Protein AF-A0AAI8QHI7-F1 (afdb_monomer)

Radius of gyration: 14.54 Å; Cα contacts (8 Å, |Δi|>4): 250; chains: 1; bounding box: 37×30×43 Å

InterPro domains:
  IPR011101 Protein of unknown function DUF5131 [PF07505] (3-101)

Solvent-accessible surface area (backbone atoms only — not comparable to full-atom values): 6824 Å² total; per-residue (Å²): 135,79,80,47,78,49,73,46,69,24,41,40,51,74,38,43,73,63,50,51,60,58,48,53,58,54,35,74,74,37,88,56,42,46,34,35,43,31,26,51,40,32,65,58,67,64,85,51,84,95,50,51,87,75,41,43,31,40,35,40,24,25,31,72,40,82,102,42,37,87,76,26,60,55,23,46,39,66,38,53,51,50,44,49,50,56,24,62,77,64,73,27,29,41,23,47,72,48,56,45,45,26,64,44,81,52,89,88,46,65,59,70,61,46,72,67,31,73,45,68,62,86,133

Nearest PDB structures (foldseek):
  3ct7-assembly1_A  TM=4.605E-01  e=3.997E-02  unclassified
  7b1w-assembly2_H  TM=4.456E-01  e=5.487E-02  Chlamydomonas reinhardtii
  6whj-assembly2_C  TM=5.604E-01  e=2.850E-01  Giardia lamblia ATCC 50803
  6whj-assembly1_B  TM=5.546E-01  e=5.040E-01  Giardia lamblia ATCC 50803
  2fli-assembly1_D  TM=4.072E-01  e=3.912E-01  Streptococcus pyogenes

Foldseek 3Di:
DDAAEDEDEDQDQVSLVPPLVVLLVVCVVDVSYAYEYENPAHQDAYDCPVRLLSHQEYEYEFAADPPDLPPGREDELVSLQNVVVSCVVNVHQYAYDYRHSHYHYDPPHPVVCNVPRHGDGDD

Secondary structure (DSSP, 8-state):
---EEEEEE-SSHHHHHHHHHHHHHHHTT-TTEEEEEEETT--S----TTTGGG-SEEEEE----TT-GGGSPPEEHHHHHHHHHHHHHHT--EEEEE--SSEE--TTS-HHHHHH-B-----

Mean predicted aligned error: 3.14 Å

Organism: NCBI:txid537971

Sequence (123 aa):
MLHIWFGVTAENQQCVDKRIPYLINLKNISSAITIFVSIEPMLENMDLSDYIDKLDWVIVGGEKIPNNKKKARQIKSEWVDNIHYQCQKNGVPFFFKQWGSRPSLNLNSDISAIETCKEFPNE

Structure (mmCIF, N/CA/C/O backbone):
data_AF-A0AAI8QHI7-F1
#
_entry.id   AF-A0AAI8QHI7-F1
#
loop_
_atom_site.group_PDB
_atom_site.id
_atom_site.type_symbol
_atom_site.label_atom_id
_atom_site.label_alt_id
_atom_site.label_comp_id
_atom_site.label_asym_id
_atom_site.label_entity_id
_atom_site.label_seq_id
_atom_site.pdbx_PDB_ins_code
_atom_site.Cartn_x
_atom_site.Cartn_y
_atom_site.Cartn_z
_atom_site.occupancy
_atom_site.B_iso_or_equiv
_atom_site.auth_seq_id
_atom_site.auth_comp_id
_atom_site.auth_asym_id
_atom_site.auth_atom_id
_atom_site.pdbx_PDB_model_num
ATOM 1 N N . MET A 1 1 ? -0.182 0.208 26.745 1.00 62.66 1 MET A N 1
ATOM 2 C CA . MET A 1 1 ? -0.981 -0.827 26.058 1.00 62.66 1 MET A CA 1
ATOM 3 C C . MET A 1 1 ? -0.059 -1.604 25.139 1.00 62.66 1 MET A C 1
ATOM 5 O O . MET A 1 1 ? 0.970 -1.067 24.753 1.00 62.66 1 MET A O 1
ATOM 9 N N . LEU A 1 2 ? -0.355 -2.875 24.873 1.00 75.31 2 LEU A N 1
ATOM 10 C CA . LEU A 1 2 ? 0.421 -3.680 23.930 1.00 75.31 2 LEU A CA 1
ATOM 11 C C . LEU A 1 2 ? -0.145 -3.441 22.526 1.00 75.31 2 LEU A C 1
ATOM 13 O O . LEU A 1 2 ? -1.306 -3.762 22.299 1.00 75.31 2 LEU A O 1
ATOM 17 N N . HIS A 1 3 ? 0.664 -2.894 21.620 1.00 80.50 3 HIS A N 1
ATOM 18 C CA . HIS A 1 3 ? 0.305 -2.710 20.213 1.00 80.50 3 HIS A CA 1
ATOM 19 C C . HIS A 1 3 ? 1.044 -3.773 19.401 1.00 80.50 3 HIS A C 1
ATOM 21 O O . HIS A 1 3 ? 2.274 -3.747 19.323 1.00 80.50 3 HIS A O 1
ATOM 27 N N . ILE A 1 4 ? 0.314 -4.744 18.846 1.00 92.38 4 ILE A N 1
ATOM 28 C CA . ILE A 1 4 ? 0.897 -5.807 18.015 1.00 92.38 4 ILE A CA 1
ATOM 29 C C . ILE A 1 4 ? 0.502 -5.560 16.568 1.00 92.38 4 ILE A C 1
ATOM 31 O O . ILE A 1 4 ? -0.671 -5.368 16.262 1.00 92.38 4 ILE A O 1
ATOM 35 N N . TRP A 1 5 ? 1.495 -5.589 15.688 1.00 95.62 5 TRP A N 1
ATOM 36 C CA . TRP A 1 5 ? 1.326 -5.305 14.273 1.00 95.62 5 TRP A CA 1
ATOM 37 C C . TRP A 1 5 ? 1.614 -6.577 13.485 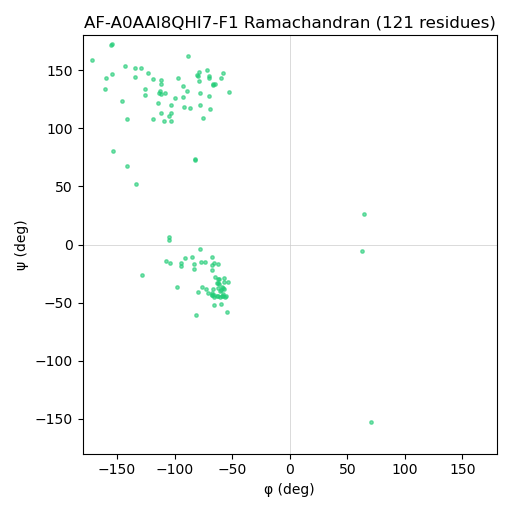1.00 95.62 5 TRP A C 1
ATOM 39 O O . TRP A 1 5 ? 2.714 -7.126 13.571 1.00 95.62 5 TRP A O 1
ATOM 49 N N . PHE A 1 6 ? 0.637 -7.041 12.711 1.00 97.62 6 PHE A N 1
ATOM 50 C CA . PHE A 1 6 ? 0.807 -8.170 11.803 1.00 97.62 6 PHE A CA 1
ATOM 51 C C . PHE A 1 6 ? 0.680 -7.703 10.362 1.00 97.62 6 PHE A C 1
ATOM 53 O O . PHE A 1 6 ? -0.283 -7.038 9.990 1.00 97.62 6 PHE A O 1
ATOM 60 N N . GLY A 1 7 ? 1.642 -8.092 9.533 1.00 97.94 7 GLY A N 1
ATOM 61 C CA . GLY A 1 7 ? 1.630 -7.748 8.124 1.00 97.94 7 GLY A CA 1
ATOM 62 C C . GLY A 1 7 ? 1.965 -8.921 7.231 1.00 97.94 7 GLY A C 1
ATOM 63 O O . GLY A 1 7 ? 2.700 -9.831 7.618 1.00 97.94 7 GLY A O 1
ATOM 64 N N . VAL A 1 8 ? 1.439 -8.872 6.011 1.00 98.44 8 VAL A N 1
ATOM 65 C CA . VAL A 1 8 ? 1.829 -9.773 4.925 1.00 98.44 8 VAL A CA 1
ATOM 66 C C . VAL A 1 8 ? 2.306 -8.962 3.738 1.00 98.44 8 VAL A C 1
ATOM 68 O O . VAL A 1 8 ? 1.805 -7.875 3.460 1.00 98.44 8 VAL A O 1
ATOM 71 N N . THR A 1 9 ? 3.253 -9.524 3.001 1.00 98.19 9 THR A N 1
ATOM 72 C CA . THR A 1 9 ? 3.555 -9.055 1.654 1.00 98.19 9 THR A CA 1
ATOM 73 C C . THR A 1 9 ? 2.528 -9.623 0.672 1.00 98.19 9 THR A C 1
ATOM 75 O O . THR A 1 9 ? 2.108 -10.771 0.841 1.00 98.19 9 THR A O 1
ATOM 78 N N . ALA A 1 10 ? 2.139 -8.874 -0.359 1.00 98.31 10 ALA A N 1
ATOM 79 C CA . ALA A 1 10 ? 1.325 -9.365 -1.471 1.00 98.31 10 ALA A CA 1
ATOM 80 C C . ALA A 1 10 ? 1.787 -8.763 -2.804 1.00 98.31 10 ALA A C 1
ATOM 82 O O . ALA A 1 10 ? 1.597 -7.587 -3.076 1.00 98.31 10 ALA A O 1
ATOM 83 N N . GLU A 1 11 ? 2.413 -9.577 -3.646 1.00 98.44 11 GLU A N 1
ATOM 84 C CA . GLU A 1 11 ? 3.011 -9.112 -4.899 1.00 98.44 11 GLU A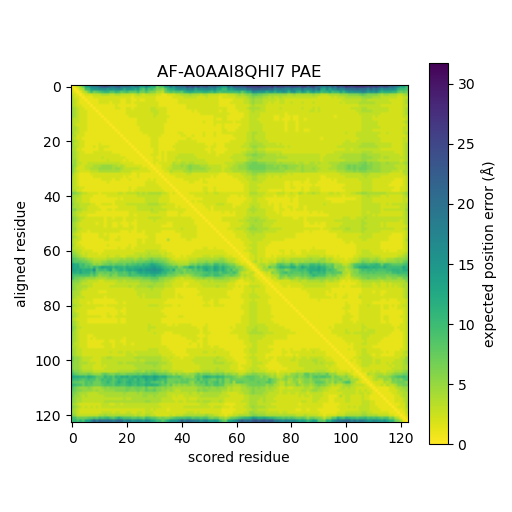 CA 1
ATOM 85 C C . GLU A 1 11 ? 1.998 -9.011 -6.056 1.00 98.44 11 GLU A C 1
ATOM 87 O O . GLU A 1 11 ? 2.253 -8.319 -7.044 1.00 98.44 11 GLU A O 1
ATOM 92 N N . ASN A 1 12 ? 0.871 -9.723 -5.944 1.00 98.75 12 ASN A N 1
ATOM 93 C CA . ASN A 1 12 ? -0.185 -9.867 -6.949 1.00 98.75 12 ASN A CA 1
ATOM 94 C C . ASN A 1 12 ? -1.547 -10.203 -6.304 1.00 98.75 12 ASN A C 1
ATOM 96 O O . ASN A 1 12 ? -1.605 -10.502 -5.105 1.00 98.75 12 ASN A O 1
ATOM 100 N N . GLN A 1 13 ? -2.626 -10.208 -7.096 1.00 98.75 13 GLN A N 1
ATOM 101 C CA . GLN A 1 13 ? -3.997 -10.452 -6.636 1.00 98.75 13 GLN A CA 1
ATOM 102 C C . GLN A 1 13 ? -4.136 -11.810 -5.947 1.00 98.75 13 GLN A C 1
ATOM 104 O O . GLN A 1 13 ? -4.705 -11.912 -4.866 1.00 98.75 13 GLN A O 1
ATOM 109 N N . GLN A 1 14 ? -3.517 -12.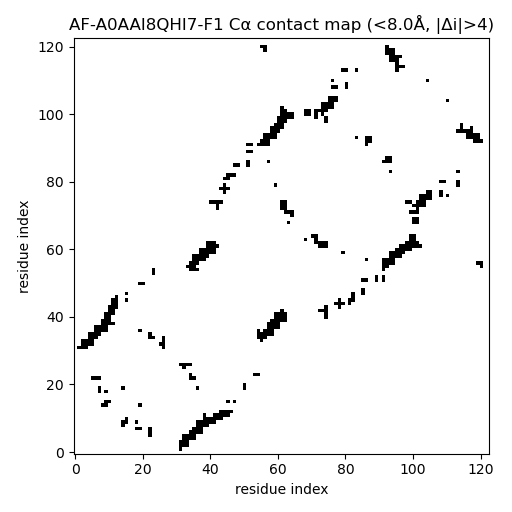856 -6.500 1.00 98.69 14 GLN A N 1
ATOM 110 C CA . GLN A 1 14 ? -3.538 -14.179 -5.874 1.00 98.69 14 GLN A CA 1
ATOM 111 C C . GLN A 1 14 ? -2.962 -14.146 -4.446 1.00 98.69 14 GLN A C 1
ATOM 113 O O . GLN A 1 14 ? -3.440 -14.858 -3.559 1.00 98.69 14 GLN A O 1
ATOM 118 N N . CYS A 1 15 ? -1.919 -13.347 -4.204 1.00 98.62 15 CYS A N 1
ATOM 119 C CA . CYS A 1 15 ? -1.353 -13.177 -2.870 1.00 98.62 15 CYS A CA 1
ATOM 120 C C . CYS A 1 15 ? -2.253 -12.336 -1.962 1.00 98.62 15 CYS A C 1
ATOM 122 O O . CYS A 1 15 ? -2.357 -12.681 -0.787 1.00 98.62 15 CYS A O 1
ATOM 124 N N . VAL A 1 16 ? -2.905 -11.292 -2.482 1.00 98.50 16 VAL A N 1
ATOM 125 C CA . VAL A 1 16 ? -3.930 -10.509 -1.766 1.00 98.50 16 VAL A CA 1
ATOM 126 C C . VAL A 1 16 ? -5.029 -11.442 -1.254 1.00 98.50 16 VAL A C 1
ATOM 128 O O . VAL A 1 16 ? -5.188 -11.588 -0.038 1.00 98.50 16 VAL A O 1
ATOM 131 N N . ASP A 1 17 ? -5.673 -12.172 -2.165 1.00 98.62 17 ASP A N 1
ATOM 132 C CA . ASP A 1 17 ? -6.827 -13.029 -1.871 1.00 98.62 17 ASP A CA 1
ATOM 133 C C . ASP A 1 17 ? -6.468 -14.169 -0.918 1.00 98.62 17 ASP A C 1
ATOM 135 O O . ASP A 1 17 ? -7.267 -14.602 -0.089 1.00 98.62 17 ASP A O 1
ATOM 139 N N . LYS A 1 18 ? -5.232 -14.669 -1.016 1.00 98.56 18 LYS A N 1
ATOM 140 C CA . LYS A 1 18 ? -4.751 -15.747 -0.155 1.00 98.56 18 LYS A CA 1
ATOM 141 C C . LYS A 1 18 ? -4.329 -15.257 1.227 1.00 98.56 18 LYS A C 1
ATOM 143 O O . LYS A 1 18 ? -4.531 -15.978 2.199 1.00 98.56 18 LYS A O 1
ATOM 148 N N . ARG A 1 19 ? -3.647 -14.111 1.330 1.00 98.62 19 ARG A N 1
ATOM 149 C CA . ARG A 1 19 ? -2.894 -13.738 2.543 1.00 98.62 19 ARG A CA 1
ATOM 150 C C . ARG A 1 19 ? -3.658 -12.787 3.459 1.00 98.62 19 ARG A C 1
ATOM 152 O O . ARG A 1 19 ? -3.567 -12.948 4.675 1.00 98.62 19 ARG A O 1
ATOM 159 N N . ILE A 1 20 ? -4.428 -11.846 2.912 1.00 98.56 20 ILE A N 1
ATOM 160 C CA . ILE A 1 20 ? -5.182 -10.878 3.722 1.00 98.56 20 ILE A CA 1
ATOM 161 C C . ILE A 1 20 ? -6.232 -11.549 4.630 1.00 98.56 20 ILE A C 1
ATOM 163 O O . ILE A 1 20 ? -6.324 -11.152 5.796 1.00 98.56 20 ILE A O 1
ATOM 167 N N . PRO A 1 21 ? -6.947 -12.617 4.213 1.00 98.50 21 PRO A N 1
ATOM 168 C CA . PRO A 1 21 ? -7.883 -13.305 5.106 1.00 98.50 21 PRO A CA 1
ATOM 169 C C . PRO A 1 21 ? -7.253 -13.832 6.404 1.00 98.50 21 PRO A C 1
ATOM 171 O O . PRO A 1 21 ? -7.905 -13.822 7.447 1.00 98.50 21 PRO A O 1
ATOM 174 N N . TYR A 1 22 ? -5.977 -14.239 6.389 1.00 98.00 22 TYR A N 1
ATOM 175 C CA . TYR A 1 22 ? -5.290 -14.651 7.619 1.00 98.00 22 TYR A CA 1
ATOM 176 C C . TYR A 1 22 ? -5.094 -13.484 8.590 1.00 98.00 22 TYR A C 1
ATOM 178 O O . TYR A 1 22 ? -5.265 -13.666 9.793 1.00 98.00 22 TYR A O 1
ATOM 186 N N . LEU A 1 23 ? -4.781 -12.286 8.087 1.00 97.69 23 LEU A N 1
ATOM 187 C CA . LEU A 1 23 ? -4.661 -11.088 8.918 1.00 97.69 23 LEU A CA 1
ATOM 188 C C . LEU A 1 23 ? -6.004 -10.692 9.532 1.00 97.69 23 LEU A C 1
ATOM 190 O O . LEU A 1 23 ? -6.073 -10.417 10.726 1.00 97.69 23 LEU A O 1
ATOM 194 N N . ILE A 1 24 ? -7.076 -10.728 8.741 1.00 97.75 24 ILE A N 1
ATOM 195 C CA . ILE A 1 24 ? -8.434 -10.443 9.223 1.00 97.75 24 ILE A CA 1
ATOM 196 C C . ILE A 1 24 ? -8.812 -11.414 10.349 1.00 97.75 24 ILE A C 1
ATOM 198 O O . ILE A 1 24 ? -9.307 -10.990 11.392 1.00 97.75 24 ILE A O 1
ATOM 202 N N . ASN A 1 25 ? -8.511 -12.707 10.187 1.00 97.31 25 ASN A N 1
ATOM 203 C CA . ASN A 1 25 ? -8.744 -13.699 11.236 1.00 97.31 25 ASN A CA 1
ATOM 204 C C . ASN A 1 25 ? -7.974 -13.379 12.524 1.00 97.31 25 ASN A C 1
ATOM 206 O O . ASN A 1 25 ? -8.532 -13.548 13.605 1.00 97.31 25 ASN A O 1
ATOM 210 N N . LEU A 1 26 ? -6.731 -12.893 12.428 1.00 94.69 26 LEU A N 1
ATOM 211 C CA . LEU A 1 26 ? -5.963 -12.452 13.597 1.00 94.69 26 LEU A CA 1
ATOM 212 C C . LEU A 1 26 ? -6.588 -11.216 14.252 1.00 94.69 26 LEU A C 1
ATOM 214 O O . LEU A 1 26 ? -6.753 -11.196 15.468 1.00 94.69 26 LEU A O 1
ATOM 218 N N . LYS A 1 27 ? -6.986 -10.212 13.466 1.00 94.44 27 LYS A N 1
ATOM 219 C CA . LYS A 1 27 ? -7.628 -8.991 13.977 1.00 94.44 27 LYS A CA 1
ATOM 220 C C . LYS A 1 27 ? -8.945 -9.274 14.699 1.00 94.44 27 LYS A C 1
ATOM 222 O O . LYS A 1 27 ? -9.242 -8.647 15.710 1.00 94.44 27 LYS A O 1
ATOM 227 N N . ASN A 1 28 ? -9.689 -10.283 14.251 1.00 95.44 28 ASN A N 1
ATOM 228 C CA . ASN A 1 28 ? -10.916 -10.726 14.916 1.00 95.44 28 ASN A CA 1
ATOM 229 C C . ASN A 1 28 ? -10.677 -11.327 16.317 1.00 95.44 28 ASN A C 1
ATOM 231 O O . ASN A 1 28 ? -11.627 -11.453 17.086 1.00 95.44 28 ASN A O 1
ATOM 235 N N . ILE A 1 29 ? -9.436 -11.687 16.670 1.00 95.12 29 ILE A N 1
ATOM 236 C CA . ILE A 1 29 ? -9.086 -12.171 18.016 1.00 95.12 29 ILE A CA 1
ATOM 237 C C . ILE A 1 29 ? -9.015 -11.006 19.011 1.00 95.12 29 ILE A C 1
ATOM 239 O O . ILE A 1 29 ? -9.375 -11.170 20.176 1.00 95.12 29 ILE A O 1
ATOM 243 N N . SER A 1 30 ? -8.526 -9.839 18.583 1.00 92.69 30 SER A N 1
ATOM 244 C CA . SER A 1 30 ? -8.368 -8.673 19.452 1.00 92.69 30 SER A CA 1
ATOM 245 C C . SER A 1 30 ? -8.265 -7.381 18.651 1.00 92.69 30 SER A C 1
ATOM 247 O O . SER A 1 30 ? -7.442 -7.269 17.747 1.00 92.69 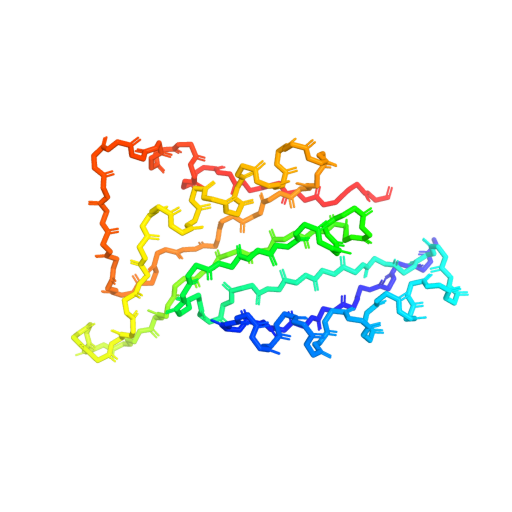30 SER A O 1
ATOM 249 N N . SER A 1 31 ? -9.008 -6.358 19.073 1.00 88.50 31 SER A N 1
ATOM 250 C CA . SER A 1 31 ? -8.931 -5.007 18.503 1.00 88.50 31 SER A CA 1
ATOM 251 C C . SER A 1 31 ? -7.602 -4.293 18.777 1.00 88.50 31 SER A C 1
ATOM 253 O O . SER A 1 31 ? -7.355 -3.246 18.196 1.00 88.50 31 SER A O 1
ATOM 255 N N . ALA A 1 32 ? -6.745 -4.834 19.653 1.00 92.25 32 ALA A N 1
ATOM 256 C CA . ALA A 1 32 ? -5.388 -4.323 19.877 1.00 92.25 32 ALA A CA 1
ATOM 257 C C . ALA A 1 32 ? -4.392 -4.742 18.774 1.00 92.25 32 ALA A C 1
ATOM 259 O O . ALA A 1 32 ? -3.216 -4.377 18.828 1.00 92.25 32 ALA A O 1
ATOM 260 N N . ILE A 1 33 ? -4.839 -5.559 17.814 1.00 95.06 33 ILE A N 1
ATOM 261 C CA . ILE A 1 33 ? -4.043 -6.000 16.673 1.00 95.06 33 ILE A CA 1
ATOM 262 C C . ILE A 1 33 ? -4.264 -5.044 15.500 1.00 95.06 33 ILE A C 1
ATOM 264 O O . ILE A 1 33 ? -5.363 -4.960 14.954 1.00 95.06 33 ILE A O 1
ATOM 268 N N . THR A 1 34 ? -3.184 -4.399 15.072 1.00 96.12 34 THR A N 1
ATOM 269 C CA . THR A 1 34 ? -3.118 -3.634 13.825 1.00 96.12 34 THR A CA 1
ATOM 270 C C . THR A 1 34 ? -2.693 -4.567 12.695 1.00 96.12 34 THR A C 1
ATOM 272 O O . THR A 1 34 ? -1.713 -5.308 12.836 1.00 96.12 34 THR A O 1
ATOM 275 N N . ILE A 1 35 ? -3.402 -4.540 11.565 1.00 97.88 35 ILE A N 1
ATOM 276 C CA . ILE A 1 35 ? -3.056 -5.339 10.387 1.00 97.88 35 ILE A CA 1
ATOM 277 C C . ILE A 1 35 ? -2.754 -4.486 9.166 1.00 97.88 35 ILE A C 1
ATOM 279 O O . ILE A 1 35 ? -3.420 -3.487 8.900 1.00 97.88 35 ILE A O 1
ATOM 283 N N . PHE A 1 36 ? -1.777 -4.926 8.379 1.00 98.44 36 PHE A N 1
ATOM 284 C CA . PHE A 1 36 ? -1.380 -4.222 7.168 1.00 98.44 36 PHE A CA 1
ATOM 285 C C . PHE A 1 36 ? -0.993 -5.158 6.030 1.00 98.44 36 PHE A C 1
ATOM 287 O O . PHE A 1 36 ? -0.521 -6.276 6.241 1.00 98.44 36 PHE A O 1
ATOM 294 N N . VAL A 1 37 ? -1.143 -4.678 4.799 1.00 98.75 37 VAL A N 1
ATOM 295 C CA . VAL A 1 37 ? -0.599 -5.351 3.616 1.00 98.75 37 VAL A CA 1
ATOM 296 C C . VAL A 1 37 ? 0.504 -4.501 3.002 1.00 98.75 37 VAL A C 1
ATOM 298 O O . VAL A 1 37 ? 0.349 -3.296 2.808 1.00 98.75 37 VAL A O 1
ATOM 301 N N . SER A 1 38 ? 1.633 -5.138 2.697 1.00 98.75 38 SER A N 1
ATOM 302 C CA . SER A 1 38 ? 2.705 -4.541 1.908 1.00 98.75 38 SER A CA 1
ATOM 303 C C . SER A 1 38 ? 2.674 -5.089 0.490 1.00 98.75 38 SER A C 1
ATOM 305 O O . SER A 1 38 ? 3.053 -6.231 0.230 1.00 98.75 38 SER A O 1
ATOM 307 N N . ILE A 1 39 ? 2.219 -4.267 -0.443 1.00 98.62 39 ILE A N 1
ATOM 308 C CA . ILE A 1 39 ? 2.210 -4.559 -1.869 1.00 98.62 39 ILE A CA 1
ATOM 309 C C . ILE A 1 39 ? 3.604 -4.256 -2.436 1.00 98.62 39 ILE A C 1
ATOM 311 O O . ILE A 1 39 ? 3.845 -3.228 -3.076 1.00 98.62 39 ILE A O 1
ATOM 315 N N . GLU A 1 40 ? 4.564 -5.128 -2.113 1.00 97.31 40 GLU A N 1
ATOM 316 C CA . GLU A 1 40 ? 5.984 -4.948 -2.420 1.00 97.31 40 GLU A CA 1
ATOM 317 C C . GLU A 1 40 ? 6.704 -6.280 -2.744 1.00 97.31 40 GLU A C 1
ATOM 319 O O . GLU A 1 40 ? 6.788 -7.147 -1.883 1.00 97.31 40 GLU A O 1
ATOM 324 N N . PRO A 1 41 ? 7.346 -6.419 -3.919 1.00 98.00 41 PRO A N 1
ATOM 325 C CA . PRO A 1 41 ? 7.193 -5.532 -5.060 1.00 98.00 41 PRO A CA 1
ATOM 326 C C . PRO A 1 41 ? 5.780 -5.652 -5.639 1.00 98.00 41 PRO A C 1
ATOM 328 O O . PRO A 1 41 ? 5.276 -6.758 -5.800 1.00 98.00 41 PRO A O 1
ATOM 331 N N . MET A 1 42 ? 5.162 -4.531 -6.000 1.00 98.56 42 MET A N 1
ATOM 332 C CA . MET A 1 42 ? 3.920 -4.531 -6.771 1.00 98.56 42 MET A CA 1
ATOM 333 C C . MET A 1 42 ? 4.199 -5.008 -8.200 1.00 98.56 42 MET A C 1
ATOM 335 O O . MET A 1 42 ? 4.963 -4.365 -8.926 1.00 98.56 42 MET A O 1
ATOM 339 N N . LEU A 1 43 ? 3.607 -6.137 -8.598 1.00 98.25 43 LEU A N 1
ATOM 340 C CA . LEU A 1 43 ? 3.862 -6.761 -9.905 1.00 98.25 43 LEU A CA 1
ATOM 341 C C . LEU A 1 43 ? 2.704 -6.630 -10.895 1.00 98.25 43 LEU A C 1
ATOM 343 O O . LEU A 1 43 ? 2.902 -6.867 -12.086 1.00 98.25 43 LEU A O 1
ATOM 347 N N . GLU A 1 44 ? 1.525 -6.249 -10.417 1.00 98.31 44 GLU A N 1
ATOM 348 C CA . GLU A 1 44 ? 0.316 -6.046 -11.214 1.00 98.31 44 GLU A CA 1
ATOM 349 C C . GLU A 1 44 ? -0.640 -5.070 -10.522 1.00 98.31 44 GLU A C 1
ATOM 351 O O . GLU A 1 44 ? -0.415 -4.688 -9.373 1.00 98.31 44 GLU A O 1
ATOM 356 N N . ASN A 1 45 ? -1.702 -4.672 -11.226 1.00 98.12 45 ASN A N 1
ATOM 3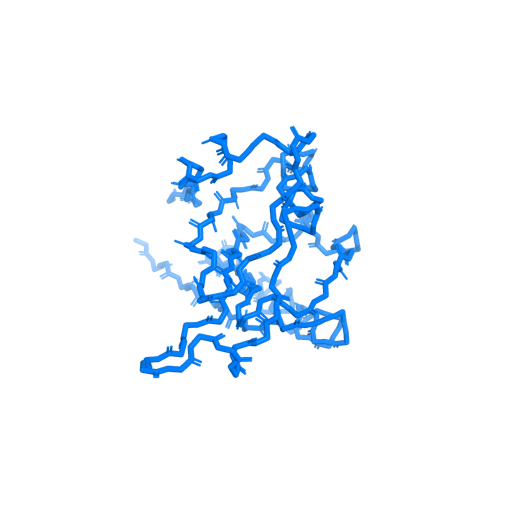57 C CA . ASN A 1 45 ? -2.818 -3.952 -10.619 1.00 98.12 45 ASN A CA 1
ATOM 358 C C . ASN A 1 45 ? -3.617 -4.886 -9.699 1.00 98.12 45 ASN A C 1
ATOM 360 O O . ASN A 1 45 ? -3.777 -6.054 -10.042 1.00 98.12 45 ASN A O 1
ATOM 364 N N . MET A 1 46 ? -4.147 -4.374 -8.587 1.00 98.19 46 MET A N 1
ATOM 365 C CA . MET A 1 46 ? -4.866 -5.181 -7.594 1.00 98.19 46 MET A CA 1
ATOM 366 C C . MET A 1 46 ? -6.163 -4.512 -7.146 1.00 98.19 46 MET A C 1
ATOM 368 O O . MET A 1 46 ? -6.232 -3.295 -6.991 1.00 98.19 46 MET A O 1
ATOM 372 N N . ASP A 1 47 ? -7.175 -5.332 -6.900 1.00 98.50 47 ASP A N 1
ATOM 373 C CA . ASP A 1 47 ? -8.441 -4.953 -6.292 1.00 98.50 47 ASP A CA 1
ATOM 374 C C . ASP A 1 47 ? -8.453 -5.413 -4.829 1.00 98.50 47 ASP A C 1
ATOM 376 O O . ASP A 1 47 ? -8.301 -6.598 -4.525 1.00 98.50 47 ASP A O 1
ATOM 380 N N . LEU A 1 48 ? -8.592 -4.459 -3.912 1.00 98.56 48 LEU A N 1
ATOM 381 C CA . LEU A 1 48 ? -8.692 -4.685 -2.474 1.00 98.56 48 LEU A CA 1
ATOM 382 C C . LEU A 1 48 ? -10.130 -4.513 -1.973 1.00 98.56 48 LEU A C 1
ATOM 384 O O . LEU A 1 48 ? -10.331 -4.545 -0.762 1.00 98.56 48 LEU A O 1
ATOM 388 N N . SER A 1 49 ? -11.123 -4.317 -2.848 1.00 97.75 49 SER A N 1
ATOM 389 C CA . SER A 1 49 ? -12.492 -3.935 -2.464 1.00 97.75 49 SER A CA 1
ATOM 390 C C . SER A 1 49 ? -13.132 -4.870 -1.430 1.00 97.75 49 SER A C 1
ATOM 392 O O . SER A 1 49 ? -13.864 -4.398 -0.565 1.00 97.75 49 SER A O 1
ATOM 394 N N . ASP A 1 50 ? -12.804 -6.164 -1.454 1.00 98.06 50 ASP A N 1
ATOM 395 C CA . ASP A 1 50 ? -13.331 -7.160 -0.506 1.00 98.06 50 ASP A CA 1
ATOM 396 C C . ASP A 1 50 ? -12.678 -7.106 0.896 1.00 98.06 50 ASP A C 1
ATOM 398 O O . ASP A 1 50 ? -13.182 -7.693 1.867 1.00 98.06 50 ASP A O 1
ATOM 402 N N . TYR A 1 51 ? -11.541 -6.416 1.020 1.00 98.25 51 TYR A N 1
ATOM 403 C CA . TYR A 1 51 ? -10.669 -6.477 2.197 1.00 98.25 51 TYR A CA 1
ATOM 404 C C . TYR A 1 51 ? -10.304 -5.119 2.799 1.00 98.25 51 TYR A C 1
ATOM 406 O O . TYR A 1 51 ? -9.965 -5.058 3.981 1.00 98.25 51 TYR A O 1
ATOM 414 N N . ILE A 1 52 ? -10.308 -4.056 1.992 1.00 98.31 52 ILE A N 1
ATOM 415 C CA . ILE A 1 52 ? -9.742 -2.746 2.334 1.00 98.31 52 ILE A CA 1
ATOM 416 C C . ILE A 1 52 ? -10.384 -2.149 3.586 1.00 98.31 52 ILE A C 1
ATOM 418 O O . ILE A 1 52 ? -9.678 -1.603 4.422 1.00 98.31 52 ILE A O 1
ATOM 422 N N . ASP A 1 53 ? -11.684 -2.360 3.780 1.00 97.19 53 ASP A N 1
ATOM 423 C CA . ASP A 1 53 ? -12.457 -1.910 4.943 1.00 97.19 53 ASP A CA 1
ATOM 424 C C . ASP A 1 53 ? -11.994 -2.519 6.282 1.00 97.19 53 ASP A C 1
ATOM 426 O O . ASP A 1 53 ? -12.338 -2.015 7.350 1.00 97.19 53 ASP A O 1
ATOM 430 N N . LYS A 1 54 ? -11.217 -3.608 6.242 1.00 97.62 54 LYS A N 1
ATOM 431 C CA . LYS A 1 54 ? -10.715 -4.321 7.428 1.00 97.62 54 LYS A CA 1
ATOM 432 C C . LYS A 1 54 ? -9.243 -4.037 7.718 1.00 97.62 54 LYS A C 1
ATOM 434 O O . LYS A 1 54 ? -8.780 -4.352 8.820 1.00 97.62 54 LYS A O 1
ATOM 439 N N . LEU A 1 55 ? -8.507 -3.482 6.757 1.00 97.94 55 LEU A N 1
ATOM 440 C CA . LEU A 1 55 ? -7.084 -3.169 6.885 1.00 97.94 55 LEU A CA 1
ATOM 441 C C . LEU A 1 55 ? -6.881 -1.857 7.644 1.00 97.94 55 LEU A C 1
ATOM 443 O O . LEU A 1 55 ? -7.654 -0.921 7.488 1.00 97.94 55 LEU A O 1
ATOM 447 N N . ASP A 1 56 ? -5.808 -1.776 8.431 1.00 98.00 56 ASP A N 1
ATOM 448 C CA . ASP A 1 56 ? -5.421 -0.525 9.096 1.00 98.00 56 ASP A CA 1
ATOM 449 C C . ASP A 1 56 ? -4.395 0.265 8.285 1.00 98.00 56 ASP A C 1
ATOM 451 O O . ASP A 1 56 ? -4.198 1.451 8.529 1.00 98.00 56 ASP A O 1
ATOM 455 N N . TRP A 1 57 ? -3.705 -0.386 7.345 1.00 98.50 57 TRP A N 1
ATOM 456 C CA . TRP A 1 57 ? -2.630 0.236 6.582 1.00 98.50 57 TRP A CA 1
ATOM 457 C C . TRP A 1 57 ? -2.341 -0.510 5.282 1.00 98.50 57 TRP A C 1
ATOM 459 O O . TRP A 1 57 ? -2.328 -1.748 5.242 1.00 98.50 57 TRP A O 1
ATOM 469 N N . VAL A 1 58 ? -2.022 0.247 4.236 1.00 98.81 58 VAL A N 1
ATOM 470 C CA . VAL A 1 58 ? -1.544 -0.291 2.962 1.00 98.81 58 VAL A CA 1
ATOM 471 C C . VAL A 1 58 ? -0.223 0.368 2.593 1.00 98.81 58 VAL A C 1
ATOM 473 O O . VAL A 1 58 ? -0.104 1.591 2.555 1.00 98.81 58 VAL A O 1
ATOM 476 N N . ILE A 1 59 ? 0.773 -0.457 2.278 1.00 98.88 59 ILE A N 1
ATOM 477 C CA . ILE A 1 59 ? 2.081 -0.018 1.790 1.00 98.88 59 ILE A CA 1
ATOM 478 C C . ILE A 1 59 ? 2.218 -0.439 0.329 1.00 98.88 59 ILE A C 1
ATOM 480 O O . ILE A 1 59 ? 1.889 -1.573 -0.009 1.00 98.88 59 ILE A O 1
ATOM 484 N N . VAL A 1 60 ? 2.752 0.425 -0.537 1.00 98.81 60 VAL A N 1
ATOM 485 C CA . VAL A 1 60 ? 3.045 0.080 -1.942 1.00 98.81 60 VAL A CA 1
ATOM 486 C C . VAL A 1 60 ? 4.498 0.374 -2.283 1.00 98.81 60 VAL A C 1
ATOM 488 O O . VAL A 1 60 ? 5.011 1.451 -1.984 1.00 98.81 60 VAL A O 1
ATOM 491 N N . GLY A 1 61 ? 5.180 -0.560 -2.949 1.00 98.50 61 GLY A N 1
ATOM 492 C CA . GLY A 1 61 ? 6.558 -0.355 -3.385 1.00 98.50 61 GLY A CA 1
ATOM 493 C C . GLY A 1 61 ? 6.958 -1.185 -4.600 1.00 98.50 61 GLY A C 1
ATOM 494 O O . GLY A 1 61 ? 6.519 -2.316 -4.778 1.00 98.50 61 GLY A O 1
ATOM 495 N N . GLY A 1 62 ? 7.831 -0.629 -5.439 1.00 98.00 62 GLY A N 1
ATOM 496 C CA . GLY A 1 62 ? 8.435 -1.323 -6.575 1.00 98.00 62 GLY A CA 1
ATOM 497 C C . GLY A 1 62 ? 9.728 -2.067 -6.224 1.00 98.00 62 GLY A C 1
ATOM 498 O O . GLY A 1 62 ? 10.404 -1.780 -5.232 1.00 98.00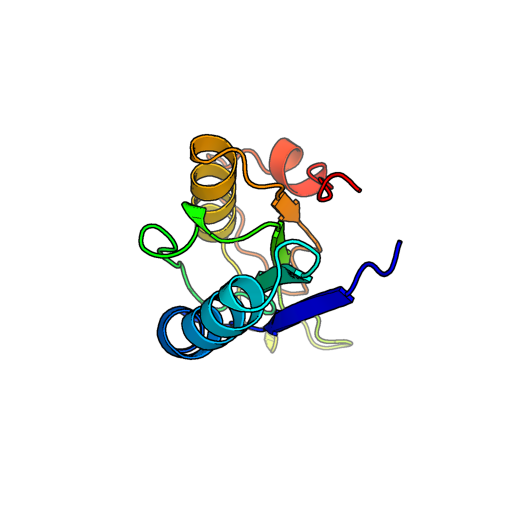 62 GLY A O 1
ATOM 499 N N . GLU A 1 63 ? 10.116 -3.005 -7.090 1.00 97.44 63 GLU A N 1
ATOM 500 C CA . GLU A 1 63 ? 11.317 -3.826 -6.915 1.00 97.44 63 GLU A CA 1
ATOM 501 C C . GLU A 1 63 ? 12.610 -3.017 -7.104 1.00 97.44 63 GLU A C 1
ATOM 503 O O . GLU A 1 63 ? 12.821 -2.370 -8.136 1.00 97.44 63 GLU A O 1
ATOM 508 N N . LYS A 1 64 ? 13.525 -3.085 -6.129 1.00 94.12 64 LYS A N 1
ATOM 509 C CA . LYS A 1 64 ? 14.850 -2.455 -6.207 1.00 94.12 64 LYS A CA 1
ATOM 510 C C . LYS A 1 64 ? 15.923 -3.501 -6.515 1.00 94.12 64 LYS A C 1
ATOM 512 O O . LYS A 1 64 ? 16.234 -4.328 -5.668 1.00 94.12 64 LYS A O 1
ATOM 517 N N . ILE A 1 65 ? 16.535 -3.420 -7.698 1.00 91.75 65 ILE A N 1
ATOM 518 C CA . ILE A 1 65 ? 17.643 -4.293 -8.109 1.00 91.75 65 ILE A CA 1
ATOM 519 C C . ILE A 1 65 ? 18.930 -3.465 -8.217 1.00 91.75 65 ILE A C 1
ATOM 521 O O . ILE A 1 65 ? 19.040 -2.620 -9.114 1.00 91.75 65 ILE A O 1
ATOM 525 N N . PRO A 1 66 ? 19.930 -3.698 -7.346 1.00 87.38 66 PRO A N 1
ATOM 526 C CA . PRO A 1 66 ? 21.245 -3.084 -7.484 1.00 87.38 66 PRO A CA 1
ATOM 527 C C . PRO A 1 66 ? 21.903 -3.469 -8.815 1.00 87.38 66 PRO A C 1
ATOM 529 O O . PRO A 1 66 ? 21.783 -4.601 -9.278 1.00 87.38 66 PRO A O 1
ATOM 532 N N . ASN A 1 67 ? 22.627 -2.531 -9.426 1.00 85.81 67 ASN A N 1
ATOM 533 C CA . ASN A 1 67 ? 23.517 -2.749 -10.578 1.00 85.81 67 ASN A CA 1
ATOM 534 C C . ASN A 1 67 ? 22.866 -3.237 -11.892 1.00 85.81 67 ASN A C 1
ATOM 536 O O . ASN A 1 67 ? 23.552 -3.299 -12.910 1.00 85.81 67 ASN A O 1
ATOM 540 N N . ASN A 1 68 ? 21.563 -3.546 -11.931 1.00 85.38 68 ASN A N 1
ATOM 541 C CA . ASN A 1 68 ? 20.875 -3.906 -13.175 1.00 85.38 68 ASN A CA 1
ATOM 542 C C . ASN A 1 68 ? 19.367 -3.606 -13.147 1.00 85.38 68 ASN A C 1
ATOM 544 O O . ASN A 1 68 ? 18.529 -4.497 -12.995 1.00 85.38 68 ASN A O 1
ATOM 548 N N . LYS A 1 69 ? 19.017 -2.338 -13.388 1.00 85.06 69 LYS A N 1
ATOM 549 C CA . LYS A 1 69 ? 17.623 -1.862 -13.418 1.00 85.06 69 LYS A CA 1
ATOM 550 C C . LYS A 1 69 ? 16.734 -2.607 -14.422 1.00 85.06 69 LYS A C 1
ATOM 552 O O . LYS A 1 69 ? 15.537 -2.736 -14.197 1.00 85.06 69 LYS A O 1
ATOM 557 N N . LYS A 1 70 ? 17.299 -3.129 -15.519 1.00 87.88 70 LYS A N 1
ATOM 558 C CA . LYS A 1 70 ? 16.527 -3.833 -16.558 1.00 87.88 70 LYS A CA 1
ATOM 559 C C . LYS A 1 70 ? 15.949 -5.166 -16.070 1.00 87.88 70 LYS A C 1
ATOM 561 O O . LYS A 1 70 ? 14.971 -5.616 -16.660 1.00 87.88 70 LYS A O 1
ATOM 566 N N . LYS A 1 71 ? 16.519 -5.771 -15.020 1.00 92.38 71 LYS A N 1
ATOM 567 C CA . LYS A 1 71 ? 16.020 -7.021 -14.424 1.00 92.38 71 LYS A CA 1
ATOM 568 C C . LYS A 1 71 ? 14.886 -6.821 -13.418 1.00 92.38 71 LYS A C 1
ATOM 570 O O . LYS A 1 71 ? 14.207 -7.793 -13.114 1.00 92.38 71 LYS A O 1
ATOM 575 N N . ALA A 1 72 ? 14.690 -5.603 -12.911 1.00 95.00 72 ALA A N 1
ATOM 576 C CA . ALA A 1 72 ? 13.579 -5.323 -12.011 1.00 95.00 72 ALA A CA 1
ATOM 577 C C . ALA A 1 72 ? 12.252 -5.459 -12.760 1.00 95.00 72 ALA A C 1
ATOM 579 O O . ALA A 1 72 ? 12.119 -4.983 -13.895 1.00 95.00 72 ALA A O 1
ATOM 580 N N . ARG A 1 73 ? 11.276 -6.089 -12.112 1.00 96.56 73 ARG A N 1
ATOM 581 C CA . ARG A 1 73 ? 9.896 -6.126 -12.589 1.00 96.56 73 ARG A CA 1
ATOM 582 C C . ARG A 1 73 ? 9.326 -4.709 -12.562 1.00 96.56 73 ARG A C 1
ATOM 584 O O . ARG A 1 73 ? 9.626 -3.919 -11.667 1.00 96.56 73 ARG A O 1
ATOM 591 N N . GLN A 1 74 ? 8.588 -4.369 -13.614 1.00 96.88 74 GLN A N 1
ATOM 592 C CA . GLN A 1 74 ? 8.086 -3.017 -13.811 1.00 96.88 74 GLN A CA 1
ATOM 593 C C . GLN A 1 74 ? 6.875 -2.773 -12.915 1.00 96.88 74 GLN A C 1
ATOM 595 O O . GLN A 1 74 ? 5.934 -3.558 -12.942 1.00 96.88 74 GLN A O 1
ATOM 600 N N . ILE A 1 75 ? 6.893 -1.663 -12.182 1.00 97.88 75 ILE A N 1
ATOM 601 C CA . ILE A 1 75 ? 5.709 -1.097 -11.531 1.00 97.88 75 ILE A CA 1
ATOM 602 C C . ILE A 1 75 ? 5.146 -0.003 -12.435 1.00 97.88 75 ILE A C 1
ATOM 604 O O . ILE A 1 75 ? 5.920 0.720 -13.070 1.00 97.88 75 ILE A O 1
ATOM 608 N N . LYS A 1 76 ? 3.823 0.130 -12.514 1.00 98.19 76 LYS A N 1
ATOM 609 C CA . LYS A 1 76 ? 3.177 1.207 -13.271 1.00 98.19 76 LYS A CA 1
ATOM 610 C C . LYS A 1 76 ? 2.470 2.180 -12.336 1.00 98.19 76 LYS A C 1
ATOM 612 O O . LYS A 1 76 ? 1.883 1.742 -11.349 1.00 98.19 76 LYS A O 1
ATOM 617 N N . SER A 1 77 ? 2.530 3.477 -12.632 1.00 98.06 77 SER A N 1
ATOM 618 C CA . SER A 1 77 ? 1.913 4.499 -11.781 1.00 98.06 77 SER A CA 1
ATOM 619 C C . SER A 1 77 ? 0.403 4.339 -11.682 1.00 98.06 77 SER A C 1
ATOM 621 O O . SER A 1 77 ? -0.125 4.526 -10.595 1.00 98.06 77 SER A O 1
ATOM 623 N N . GLU A 1 78 ? -0.273 3.876 -12.741 1.00 97.50 78 GLU A N 1
ATOM 624 C CA . GLU A 1 78 ? -1.729 3.685 -12.703 1.00 97.50 78 GLU A CA 1
ATOM 625 C C . GLU A 1 78 ? -2.147 2.608 -11.694 1.00 97.50 78 GLU A C 1
ATOM 627 O O . GLU A 1 78 ? -3.242 2.660 -11.141 1.00 97.50 78 GLU A O 1
ATOM 632 N N . TRP A 1 79 ? -1.275 1.628 -11.435 1.00 98.06 79 TRP A N 1
ATOM 633 C CA . TRP A 1 79 ? -1.526 0.606 -10.421 1.00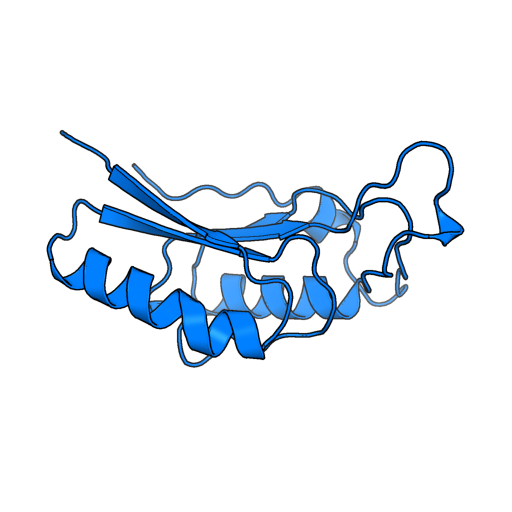 98.06 79 TRP A CA 1
ATOM 634 C C . TRP A 1 79 ? -1.432 1.201 -9.017 1.00 98.06 79 TRP A C 1
ATOM 636 O O . TRP A 1 79 ? -2.262 0.926 -8.155 1.00 98.06 79 TRP A O 1
ATOM 646 N N . VAL A 1 80 ? -0.438 2.063 -8.798 1.00 98.50 80 VAL A N 1
ATOM 647 C CA . VAL A 1 80 ? -0.251 2.750 -7.518 1.00 98.50 80 VAL A CA 1
ATOM 648 C C . VAL A 1 80 ? -1.381 3.747 -7.268 1.00 98.50 80 VAL A C 1
ATOM 650 O O . VAL A 1 80 ? -1.928 3.752 -6.170 1.00 98.50 80 VAL A O 1
ATOM 653 N N . ASP A 1 81 ? -1.784 4.517 -8.285 1.00 97.12 81 ASP A N 1
ATOM 654 C CA . ASP A 1 81 ? -2.954 5.404 -8.226 1.00 97.12 81 ASP A CA 1
ATOM 655 C C . ASP A 1 81 ? -4.212 4.632 -7.839 1.00 97.12 81 ASP A C 1
ATOM 657 O O . ASP A 1 81 ? -4.993 5.086 -7.007 1.00 97.12 81 ASP A O 1
ATOM 661 N N . ASN A 1 82 ? -4.414 3.453 -8.433 1.00 97.62 82 ASN A N 1
ATOM 662 C CA . ASN A 1 82 ? -5.584 2.637 -8.159 1.00 97.62 82 ASN A CA 1
ATOM 663 C C . ASN A 1 82 ? -5.640 2.192 -6.690 1.00 97.62 82 ASN A C 1
ATOM 665 O O . ASN A 1 82 ? -6.693 2.315 -6.066 1.00 97.62 82 ASN A O 1
ATOM 669 N N . ILE A 1 83 ? -4.520 1.746 -6.112 1.00 98.50 83 ILE A N 1
ATOM 670 C CA . ILE A 1 83 ? -4.462 1.394 -4.686 1.00 98.50 83 ILE A CA 1
ATOM 671 C C . ILE A 1 83 ? -4.619 2.631 -3.803 1.00 98.50 83 ILE A C 1
ATOM 673 O O . ILE A 1 83 ? -5.380 2.591 -2.837 1.00 98.50 83 ILE A O 1
ATOM 677 N N . HIS A 1 84 ? -3.951 3.736 -4.138 1.00 98.12 84 HIS A N 1
ATOM 678 C CA . HIS A 1 84 ? -4.073 4.992 -3.402 1.00 98.12 84 HIS A CA 1
ATOM 679 C C . HIS A 1 84 ? -5.531 5.473 -3.366 1.00 98.12 84 HIS A C 1
ATOM 681 O O . HIS A 1 84 ? -6.047 5.786 -2.297 1.00 98.12 84 HIS A O 1
ATOM 687 N N . TYR A 1 85 ? -6.236 5.421 -4.499 1.00 97.44 85 TYR A N 1
ATOM 688 C CA . TYR A 1 85 ? -7.661 5.736 -4.587 1.00 97.44 85 TYR A CA 1
ATOM 689 C C . TYR A 1 85 ? -8.524 4.809 -3.721 1.00 97.44 85 TYR A C 1
ATOM 691 O O . TYR A 1 85 ? -9.404 5.284 -3.003 1.00 97.44 85 TYR A O 1
ATOM 699 N N . GLN A 1 86 ? -8.278 3.494 -3.754 1.00 98.38 86 GLN A N 1
ATOM 700 C CA . GLN A 1 86 ? -8.998 2.544 -2.901 1.00 98.38 86 GLN A CA 1
ATOM 701 C C . GLN A 1 86 ? -8.788 2.847 -1.410 1.00 98.38 86 GLN A C 1
ATOM 703 O O . GLN A 1 86 ? -9.747 2.792 -0.640 1.00 98.38 86 GLN A O 1
ATOM 708 N N . CYS A 1 87 ? -7.571 3.222 -1.013 1.00 98.38 87 CYS A N 1
ATOM 709 C CA . CYS A 1 87 ? -7.246 3.610 0.359 1.00 98.38 87 CYS A CA 1
ATOM 710 C C . CYS A 1 87 ? -7.964 4.905 0.762 1.00 98.38 87 CYS A C 1
ATOM 712 O O . CYS A 1 87 ? -8.715 4.910 1.738 1.00 98.38 87 CYS A O 1
ATOM 714 N N . GLN A 1 88 ? -7.840 5.964 -0.047 1.00 97.25 88 GLN A N 1
ATOM 715 C CA . GLN A 1 88 ? -8.504 7.252 0.183 1.00 97.25 88 GLN A CA 1
ATOM 716 C C . GLN A 1 88 ? -10.023 7.107 0.305 1.00 97.25 88 GLN A C 1
ATOM 718 O O . GLN A 1 88 ? -10.633 7.658 1.220 1.00 97.25 88 GLN A O 1
ATOM 723 N N . LYS A 1 89 ? -10.641 6.324 -0.587 1.00 98.19 89 LYS A N 1
ATOM 724 C CA . LYS A 1 89 ? -12.089 6.084 -0.588 1.00 98.19 89 LYS A CA 1
ATOM 725 C C . LYS A 1 89 ? -12.582 5.410 0.697 1.00 98.19 89 LYS A C 1
ATOM 727 O O . LYS A 1 89 ? -13.727 5.631 1.081 1.00 98.19 89 LYS A O 1
ATOM 732 N N . ASN A 1 90 ? -11.743 4.601 1.343 1.00 98.31 90 ASN A N 1
ATOM 733 C CA . ASN A 1 90 ? -12.093 3.848 2.548 1.00 98.31 90 ASN A CA 1
ATOM 734 C C . ASN A 1 90 ? -11.488 4.438 3.833 1.00 98.31 90 ASN A C 1
ATOM 736 O O . ASN A 1 90 ? -11.664 3.860 4.900 1.00 98.31 90 ASN A O 1
ATOM 740 N N . GLY A 1 91 ? -10.790 5.577 3.751 1.00 97.62 91 GLY A N 1
ATOM 741 C CA . GLY A 1 91 ? -10.131 6.192 4.906 1.00 97.62 91 GLY A CA 1
ATOM 742 C C . GLY A 1 91 ? -9.009 5.337 5.504 1.00 97.62 91 GLY A C 1
ATOM 743 O O . GLY A 1 91 ? -8.737 5.446 6.697 1.00 97.62 91 GLY A O 1
ATOM 744 N N . VAL A 1 92 ? -8.381 4.476 4.698 1.00 98.31 92 VAL A N 1
ATOM 745 C CA . VAL A 1 92 ? -7.260 3.631 5.125 1.00 98.31 92 VAL A CA 1
ATOM 746 C C . VAL A 1 92 ? -5.953 4.364 4.827 1.00 98.31 92 VAL A C 1
ATOM 748 O O . VAL A 1 92 ? -5.752 4.750 3.676 1.00 98.31 92 VAL A O 1
ATOM 751 N N . PRO A 1 93 ? -5.052 4.535 5.811 1.00 98.44 93 PRO A N 1
ATOM 752 C CA . PRO A 1 93 ? -3.740 5.125 5.588 1.00 98.44 93 PRO A CA 1
ATOM 753 C C . PRO A 1 93 ? -2.971 4.435 4.455 1.00 98.44 93 PRO A C 1
ATOM 755 O O . PRO A 1 93 ? -2.837 3.205 4.424 1.00 98.44 93 PRO A O 1
ATOM 758 N N . PHE A 1 94 ? -2.428 5.238 3.545 1.00 98.69 94 PHE A N 1
ATOM 759 C CA . PHE A 1 94 ? -1.591 4.788 2.441 1.00 98.69 94 PHE A CA 1
ATOM 760 C C . PHE A 1 94 ? -0.141 5.251 2.611 1.00 98.69 94 PHE A C 1
ATOM 762 O O . PHE A 1 94 ? 0.156 6.432 2.799 1.00 98.69 94 PHE A O 1
ATOM 769 N N . PHE A 1 95 ? 0.798 4.315 2.488 1.00 98.75 95 PHE A N 1
ATOM 770 C CA . PHE A 1 95 ? 2.223 4.617 2.491 1.00 98.75 95 PHE A CA 1
ATOM 771 C C . PHE A 1 95 ? 2.860 4.187 1.177 1.00 98.75 95 PHE A C 1
ATOM 773 O O . PHE A 1 95 ? 3.104 3.003 0.918 1.00 98.75 95 PHE A O 1
ATOM 780 N N . PHE A 1 96 ? 3.224 5.160 0.350 1.00 98.62 96 PHE A N 1
ATOM 781 C CA . PHE A 1 96 ? 4.048 4.868 -0.807 1.00 98.62 96 PHE A CA 1
ATOM 782 C C . PHE A 1 96 ? 5.501 4.706 -0.371 1.00 98.62 96 PHE A C 1
ATOM 784 O O . PHE A 1 96 ? 6.103 5.636 0.150 1.00 98.62 96 PHE A O 1
ATOM 791 N N . LYS A 1 97 ? 6.122 3.550 -0.590 1.00 98.25 97 LYS A N 1
ATOM 792 C CA . LYS A 1 97 ? 7.520 3.312 -0.208 1.00 98.25 97 LYS A CA 1
ATOM 793 C C . LYS A 1 97 ? 8.490 3.888 -1.233 1.00 98.25 97 LYS A C 1
ATOM 795 O O . LYS A 1 97 ? 9.325 4.721 -0.882 1.00 98.25 97 LYS A O 1
ATOM 800 N N . GLN A 1 98 ? 8.413 3.408 -2.474 1.00 97.75 98 GLN A N 1
ATOM 801 C CA . GLN A 1 98 ? 9.306 3.778 -3.578 1.00 97.75 98 GLN A CA 1
ATOM 802 C C . GLN A 1 98 ? 8.823 3.195 -4.913 1.00 97.75 98 GLN A C 1
ATOM 804 O O . GLN A 1 98 ? 8.202 2.136 -4.945 1.00 97.75 98 GLN A O 1
ATOM 809 N N . TRP A 1 99 ? 9.252 3.785 -6.029 1.00 96.94 99 TRP A N 1
ATOM 810 C CA . TRP A 1 99 ? 9.050 3.239 -7.382 1.00 96.94 99 TRP A CA 1
ATOM 811 C C . TRP A 1 99 ? 9.926 2.023 -7.722 1.00 96.94 99 TRP A C 1
ATOM 813 O O . TRP A 1 99 ? 9.700 1.332 -8.713 1.00 96.94 99 TRP A O 1
ATOM 823 N N . GLY A 1 100 ? 10.973 1.757 -6.943 1.00 96.12 100 GLY A N 1
ATOM 824 C CA . GLY A 1 100 ? 11.958 0.735 -7.292 1.00 96.12 100 GLY A CA 1
ATOM 825 C C . GLY A 1 100 ? 12.838 1.145 -8.481 1.00 96.12 100 GLY A C 1
ATOM 826 O O . GLY A 1 100 ? 13.129 2.319 -8.698 1.00 96.12 100 GLY A O 1
ATOM 827 N N . SER A 1 101 ? 13.352 0.163 -9.222 1.00 96.50 101 SER A N 1
ATOM 828 C CA . SER A 1 101 ? 14.379 0.370 -10.256 1.00 96.50 101 SER A CA 1
ATOM 829 C C . SER A 1 101 ? 13.844 0.545 -11.679 1.00 96.50 101 SER A C 1
ATOM 831 O O . SER A 1 101 ? 14.604 0.994 -12.540 1.00 96.50 101 SER A O 1
ATOM 833 N N . ARG A 1 102 ? 12.578 0.195 -11.942 1.00 96.00 102 ARG A N 1
ATOM 834 C CA . ARG A 1 102 ? 11.983 0.219 -13.288 1.00 96.00 102 ARG A CA 1
ATOM 835 C C . ARG A 1 102 ? 10.518 0.697 -13.273 1.00 96.00 102 ARG A C 1
ATOM 837 O O . ARG A 1 102 ? 9.631 -0.102 -13.558 1.00 96.00 102 ARG A O 1
ATOM 844 N N . PRO A 1 103 ? 10.236 1.970 -12.951 1.00 96.38 103 PRO A N 1
ATOM 845 C CA . PRO A 1 103 ? 8.880 2.502 -13.057 1.00 96.38 103 PRO A CA 1
ATOM 846 C C . PRO A 1 103 ? 8.425 2.711 -14.508 1.00 96.38 103 PRO A C 1
ATOM 848 O O . PRO A 1 103 ? 9.225 3.014 -15.393 1.00 96.38 103 PRO A O 1
ATOM 851 N N . SER A 1 104 ? 7.119 2.580 -14.730 1.00 96.62 104 SER A N 1
ATOM 852 C CA . SER A 1 104 ? 6.372 3.128 -15.864 1.00 96.62 104 SER A CA 1
ATOM 853 C C . SER A 1 104 ? 5.495 4.255 -15.336 1.00 96.62 104 SER A C 1
ATOM 855 O O . SER A 1 104 ? 4.518 3.975 -14.647 1.00 96.62 104 SER A O 1
ATOM 857 N N . LEU A 1 105 ? 5.849 5.508 -15.609 1.00 95.88 105 LEU A N 1
ATOM 858 C CA . LEU A 1 105 ? 5.087 6.658 -15.122 1.00 95.88 105 LEU A 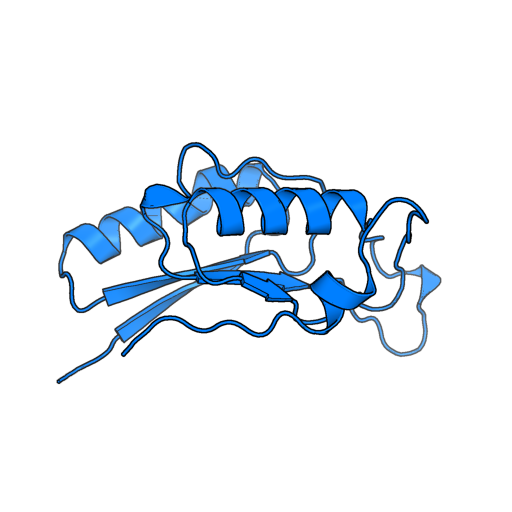CA 1
ATOM 859 C C . LEU A 1 105 ? 4.177 7.184 -16.233 1.00 95.88 105 LEU A C 1
ATOM 861 O O . LEU A 1 105 ? 4.646 7.468 -17.336 1.00 95.88 105 LEU A O 1
ATOM 865 N N . ASN A 1 106 ? 2.888 7.295 -15.935 1.00 92.06 106 ASN A N 1
ATOM 866 C CA . ASN A 1 106 ? 1.883 7.915 -16.785 1.00 92.06 106 ASN A CA 1
ATOM 867 C C . ASN A 1 106 ? 1.732 9.394 -16.408 1.00 92.06 106 ASN A C 1
ATOM 869 O O . ASN A 1 106 ? 1.682 9.734 -15.231 1.00 92.06 106 ASN A O 1
ATOM 873 N N . LEU A 1 107 ? 1.646 10.273 -17.410 1.00 85.06 107 LEU A N 1
ATOM 874 C CA . LEU A 1 107 ? 1.499 11.722 -17.217 1.00 85.06 107 LEU A CA 1
ATOM 875 C C . LEU A 1 107 ? 0.144 12.122 -16.615 1.00 85.06 107 LEU A C 1
ATOM 877 O O . LEU A 1 107 ? 0.016 13.232 -16.110 1.00 85.06 107 LEU A O 1
ATOM 881 N N . ASN A 1 108 ? -0.851 11.236 -16.673 1.00 87.88 108 ASN A N 1
ATOM 882 C CA . ASN A 1 108 ? -2.165 11.455 -16.069 1.00 87.88 108 ASN A CA 1
ATOM 883 C C . ASN A 1 108 ? -2.214 11.071 -14.580 1.00 87.88 108 ASN A C 1
ATOM 885 O O . ASN A 1 108 ? -3.206 11.365 -13.919 1.00 87.88 108 ASN A O 1
ATOM 889 N N . SER A 1 109 ? -1.181 10.399 -14.066 1.00 85.81 109 SER A N 1
ATOM 890 C CA . SER A 1 109 ? -1.048 10.057 -12.649 1.00 85.81 109 SER A CA 1
ATOM 891 C C . SER A 1 109 ? -0.566 11.266 -11.848 1.00 85.81 109 SER A C 1
ATOM 893 O O . SER A 1 109 ? 0.351 11.966 -12.285 1.00 85.81 109 SER A O 1
ATOM 895 N N . ASP A 1 110 ? -1.093 11.472 -10.638 1.00 87.81 110 ASP A N 1
ATOM 896 C CA . ASP A 1 110 ? -0.551 12.477 -9.714 1.00 87.81 110 ASP A CA 1
ATOM 897 C C . ASP A 1 110 ? 0.666 11.907 -8.969 1.00 87.81 110 ASP A C 1
ATOM 899 O O . ASP A 1 110 ? 0.627 11.532 -7.795 1.00 87.81 110 ASP A O 1
ATOM 903 N N . ILE A 1 111 ? 1.776 11.806 -9.704 1.00 92.38 111 ILE A N 1
ATOM 904 C CA . ILE A 1 111 ? 3.034 11.245 -9.202 1.00 92.38 111 ILE A CA 1
ATOM 905 C C . ILE A 1 111 ? 3.516 11.990 -7.954 1.00 92.38 111 ILE A C 1
ATOM 907 O O . ILE A 1 111 ? 4.006 11.358 -7.020 1.00 92.38 111 ILE A O 1
ATOM 911 N N . SER A 1 112 ? 3.349 13.316 -7.913 1.00 90.75 112 SER A N 1
ATOM 912 C CA . SER A 1 112 ? 3.796 14.127 -6.779 1.00 90.75 112 SER A CA 1
ATOM 913 C C . SER A 1 112 ? 2.988 13.818 -5.520 1.00 90.75 112 SER A C 1
ATOM 915 O O . SER A 1 112 ? 3.570 13.709 -4.437 1.00 90.75 112 SER A O 1
ATOM 917 N N . ALA A 1 113 ? 1.667 13.653 -5.639 1.00 91.00 113 ALA A N 1
ATOM 918 C CA . ALA A 1 113 ? 0.831 13.252 -4.511 1.00 91.00 113 ALA A CA 1
ATOM 919 C C . ALA A 1 113 ? 1.206 11.853 -4.004 1.00 91.00 113 ALA A C 1
ATOM 921 O O . ALA A 1 113 ? 1.386 11.666 -2.803 1.00 91.00 113 ALA A O 1
ATOM 922 N N . ILE A 1 114 ? 1.414 10.884 -4.904 1.00 94.19 114 ILE A N 1
ATOM 923 C CA . ILE A 1 114 ? 1.838 9.528 -4.520 1.00 94.19 114 ILE A CA 1
ATOM 924 C C . ILE A 1 114 ? 3.179 9.552 -3.784 1.00 94.19 114 ILE A C 1
ATOM 926 O O . ILE A 1 114 ? 3.307 8.967 -2.711 1.00 94.19 114 ILE A O 1
ATOM 930 N N . GLU A 1 115 ? 4.196 10.206 -4.348 1.00 95.56 115 GLU A N 1
ATOM 931 C CA . GLU A 1 115 ? 5.562 10.176 -3.809 1.00 95.56 115 GLU A CA 1
ATOM 932 C C . GLU A 1 115 ? 5.665 10.769 -2.401 1.00 95.56 115 GLU A C 1
ATOM 934 O O . GLU A 1 115 ? 6.507 10.344 -1.598 1.00 95.56 115 GLU A O 1
ATOM 939 N N . THR A 1 116 ? 4.790 11.730 -2.105 1.00 96.06 116 THR A N 1
ATOM 940 C CA . THR A 1 116 ? 4.724 12.434 -0.822 1.00 96.06 116 THR A CA 1
ATOM 941 C C . THR A 1 116 ? 3.790 11.770 0.189 1.00 96.06 116 THR A C 1
ATOM 943 O O . THR A 1 116 ? 3.871 12.091 1.375 1.00 96.06 116 THR A O 1
ATOM 946 N N . CYS A 1 117 ? 2.970 10.802 -0.229 1.00 97.44 117 CYS A N 1
ATOM 947 C CA . CYS A 1 117 ? 2.030 10.121 0.653 1.00 97.44 117 CYS A CA 1
ATOM 948 C C . CYS A 1 117 ? 2.741 9.110 1.574 1.00 97.44 117 CYS A C 1
ATOM 950 O O . CYS A 1 117 ? 3.254 8.070 1.141 1.00 97.44 117 CYS A O 1
ATOM 952 N N . LYS A 1 118 ? 2.811 9.460 2.864 1.00 97.81 118 LYS A N 1
ATOM 953 C CA . LYS A 1 118 ? 3.489 8.724 3.945 1.00 97.81 118 LYS A CA 1
ATOM 954 C C . LYS A 1 118 ? 2.578 8.640 5.170 1.00 97.81 118 LYS A C 1
ATOM 956 O O . LYS A 1 118 ? 2.957 9.059 6.261 1.00 97.81 118 LYS A O 1
ATOM 961 N N . GLU A 1 119 ? 1.354 8.173 4.971 1.00 98.19 119 GLU A N 1
ATOM 962 C CA . GLU A 1 119 ? 0.368 8.073 6.043 1.00 98.19 119 GLU A CA 1
ATOM 963 C C . GLU A 1 119 ? 0.636 6.835 6.908 1.00 98.19 119 GLU A C 1
ATOM 965 O O . GLU A 1 119 ? 1.127 5.808 6.425 1.00 98.19 119 GLU A O 1
ATOM 970 N N . PHE A 1 120 ? 0.302 6.934 8.193 1.00 96.81 120 PHE A N 1
ATOM 971 C CA . PHE A 1 120 ? 0.452 5.866 9.178 1.00 96.81 120 PHE A CA 1
ATOM 972 C C . PHE A 1 120 ? -0.872 5.660 9.928 1.00 96.81 120 PHE A C 1
ATOM 974 O O . PHE A 1 120 ? -1.638 6.617 10.065 1.00 96.81 120 PHE A O 1
ATOM 9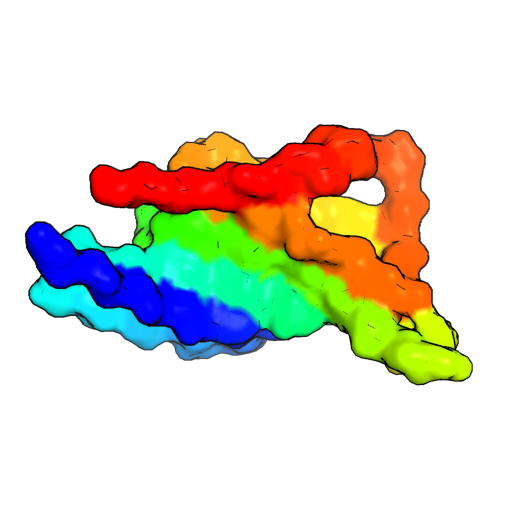81 N N . PRO A 1 121 ? -1.145 4.445 10.432 1.00 93.50 121 PRO A N 1
ATOM 982 C CA . PRO A 1 121 ? -2.255 4.204 11.351 1.00 93.50 121 PRO A CA 1
ATOM 983 C C . PRO A 1 121 ? -2.146 5.068 12.605 1.00 93.50 121 PRO A C 1
ATOM 985 O O . PRO A 1 121 ? -1.043 5.337 13.081 1.00 93.50 121 PRO A O 1
ATOM 988 N N . ASN A 1 122 ? -3.294 5.461 13.155 1.00 83.06 122 ASN A N 1
ATOM 989 C CA . ASN A 1 122 ? -3.347 6.100 14.468 1.00 83.06 122 ASN A CA 1
ATOM 990 C C . ASN A 1 122 ? -3.007 5.073 15.565 1.00 83.06 122 ASN A C 1
ATOM 992 O O . ASN A 1 122 ? -3.385 3.905 15.445 1.00 83.06 122 ASN A O 1
ATOM 996 N N . GLU A 1 123 ? -2.299 5.516 16.609 1.00 65.00 123 GLU A N 1
ATOM 997 C CA . GLU A 1 123 ? -1.967 4.710 17.800 1.00 65.00 123 GLU A CA 1
ATOM 998 C C . GLU A 1 123 ? -3.166 4.474 18.730 1.00 65.00 123 GLU A C 1
ATOM 1000 O O . GLU A 1 123 ? -3.993 5.403 18.896 1.00 65.00 123 GLU A O 1
#

pLDDT: mean 95.3, std 5.9, range [62.66, 98.88]